Protein AF-A0A9X9A878-F1 (afdb_monomer_lite)

Foldseek 3Di:
DDDDPDDADVPRDDDDDDDDDDPDADPVQKDKDKDKDWDWDDPDPVDDIDIDMDMDPIDIDGHDDFDFPKDKDWPDDDDDPPDDIDIDIHTWGQDQAKDFFDKAADDDDPPDDDDAQPDDDVNHGDHPDDNNVIDGPGMDHHGRD

Sequence (145 aa):
IGISIGTIQPNQIVTITFQVTITNIPPNGVVTNVGSVNFTSQPNPNEPPITETEETPPVNTEIINSIINPAKTSDRNNVDIDDIITYTVTFQNLQTVQLTDIVFTDPIPTGTTFIPNSVTINGVPTSNLDPALGIPLGTLNPSQS

InterPro domains:
  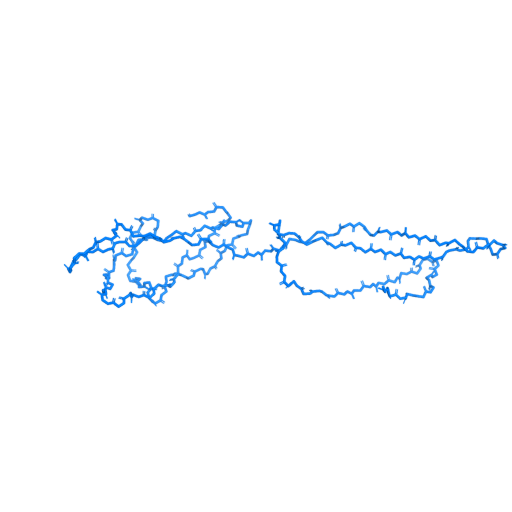IPR001434 Large cysteine-rich periplasmic protein OmcB-like, DUF11 domain [PF01345] (71-127)
  IPR008966 Adhesion domain superfamily [SSF49401] (81-127)
  IPR047589 DUF11 repeat [TIGR01451] (72-124)
  IPR051172 Chlamydia Large Cysteine-rich Periplasmic OmcB [PTHR34819] (61-144)

Secondary structure (DSSP, 8-state):
------PPPTT------------S--TTSEEEE--EEEEEE-SSTTSPPEEEEEEPPPEEEE--------EEEES-SS--TTPPP-EEEE----SSS-EEEEEE--PPPTT----TT--EETTEE--S--TTT-EEEEEE-TT--

pLDDT: mean 89.94, std 8.56, range [59.34, 97.5]

Radius of gyration: 29.02 Å; chains: 1; bounding box: 62×27×82 Å

Organism: Bacillus cereus (NCBI:txid1396)

Structure (mmCIF, N/CA/C/O backbone):
data_AF-A0A9X9A878-F1
#
_entry.id   AF-A0A9X9A878-F1
#
loop_
_atom_site.group_PDB
_atom_site.id
_atom_site.type_symbol
_atom_site.label_atom_id
_atom_site.label_alt_id
_atom_site.label_comp_id
_atom_site.label_asym_id
_atom_site.label_entity_id
_atom_site.label_seq_id
_atom_site.pdbx_PDB_ins_code
_atom_site.Cartn_x
_atom_site.Cartn_y
_atom_site.Cartn_z
_atom_site.occupancy
_atom_site.B_iso_or_equiv
_atom_site.auth_seq_id
_atom_site.auth_comp_id
_atom_site.auth_asym_id
_atom_site.auth_atom_id
_atom_site.pdbx_PDB_model_num
ATOM 1 N N . ILE A 1 1 ? 29.401 5.575 -16.494 1.00 59.34 1 ILE A N 1
ATOM 2 C CA . ILE A 1 1 ? 30.110 4.273 -16.591 1.00 59.34 1 ILE A CA 1
ATOM 3 C C . ILE A 1 1 ? 29.102 3.283 -17.156 1.00 59.34 1 ILE A C 1
ATOM 5 O O . ILE A 1 1 ? 28.002 3.237 -16.624 1.00 59.34 1 ILE A O 1
ATOM 9 N N . GLY A 1 2 ? 29.422 2.605 -18.259 1.00 77.12 2 GLY A N 1
ATOM 10 C CA . GLY A 1 2 ? 28.541 1.631 -18.919 1.00 77.12 2 GLY A CA 1
ATOM 11 C C . GLY A 1 2 ? 29.149 0.227 -18.924 1.00 77.12 2 GLY A C 1
ATOM 12 O O . GLY A 1 2 ? 30.271 0.039 -18.452 1.00 77.12 2 GLY A O 1
ATOM 13 N N . ILE A 1 3 ? 28.417 -0.747 -19.465 1.00 83.94 3 ILE A N 1
ATOM 14 C CA . ILE A 1 3 ? 28.897 -2.120 -19.675 1.00 83.94 3 ILE A CA 1
ATOM 15 C C . ILE A 1 3 ? 29.375 -2.232 -21.126 1.00 83.94 3 ILE A C 1
ATOM 17 O O . ILE A 1 3 ? 28.608 -1.951 -22.044 1.00 83.94 3 ILE A O 1
ATOM 21 N N . SER A 1 4 ? 30.632 -2.629 -21.344 1.00 87.69 4 SER A N 1
ATOM 22 C CA . SER A 1 4 ? 31.122 -2.925 -22.696 1.00 87.69 4 SER A CA 1
ATOM 23 C C . SER A 1 4 ? 30.637 -4.304 -23.129 1.00 87.69 4 SER A C 1
ATOM 25 O O . SER A 1 4 ? 30.873 -5.290 -22.433 1.00 87.69 4 SER A O 1
ATOM 27 N N . ILE A 1 5 ? 29.965 -4.362 -24.277 1.00 84.62 5 ILE A N 1
ATOM 28 C CA . ILE A 1 5 ? 29.363 -5.587 -24.829 1.00 84.62 5 ILE A CA 1
ATOM 29 C C . ILE A 1 5 ? 30.264 -6.198 -25.926 1.00 84.62 5 ILE A C 1
ATOM 31 O O . ILE A 1 5 ? 30.011 -7.289 -26.428 1.00 84.62 5 ILE A O 1
ATOM 35 N N . GLY A 1 6 ? 31.364 -5.521 -26.274 1.00 87.44 6 GLY A N 1
ATOM 36 C CA . GLY A 1 6 ? 32.241 -5.919 -27.374 1.00 87.44 6 GLY A CA 1
ATOM 37 C C . GLY A 1 6 ? 31.601 -5.709 -28.750 1.00 87.44 6 GLY A C 1
ATOM 38 O O . GLY A 1 6 ? 30.671 -4.921 -28.910 1.00 87.44 6 GLY A O 1
ATOM 39 N N . THR A 1 7 ? 32.136 -6.391 -29.763 1.00 90.81 7 THR A N 1
ATOM 40 C CA . THR A 1 7 ? 31.646 -6.301 -31.145 1.00 90.81 7 THR A CA 1
ATOM 41 C C . THR A 1 7 ? 30.449 -7.224 -31.347 1.00 90.81 7 THR A C 1
ATOM 43 O O . THR A 1 7 ? 30.531 -8.417 -31.061 1.00 90.81 7 THR A O 1
ATOM 46 N N . ILE A 1 8 ? 29.366 -6.682 -31.900 1.00 91.19 8 ILE A N 1
ATOM 47 C CA . ILE A 1 8 ? 28.172 -7.438 -32.287 1.00 91.19 8 ILE A CA 1
ATOM 48 C C . ILE A 1 8 ? 28.213 -7.625 -33.805 1.00 91.19 8 ILE A C 1
ATOM 50 O O . ILE A 1 8 ? 28.230 -6.650 -34.555 1.00 91.19 8 ILE A O 1
ATOM 54 N N . GLN A 1 9 ? 28.284 -8.874 -34.260 1.00 92.81 9 GLN A N 1
ATOM 55 C CA . GLN A 1 9 ? 28.279 -9.206 -35.687 1.00 92.81 9 GLN A CA 1
ATOM 56 C C . GLN A 1 9 ? 26.866 -9.090 -36.286 1.00 92.81 9 GLN A C 1
ATOM 58 O O . GLN A 1 9 ? 25.879 -9.158 -35.547 1.00 92.81 9 GLN A O 1
ATOM 63 N N . PRO A 1 10 ? 26.724 -8.968 -37.620 1.00 91.12 10 PRO A N 1
ATOM 64 C CA . PRO A 1 10 ? 25.412 -8.979 -38.262 1.00 91.12 10 PRO A CA 1
ATOM 65 C C . PRO A 1 10 ? 24.578 -10.199 -37.842 1.00 91.12 10 PRO A C 1
ATOM 67 O O . PRO A 1 10 ? 25.057 -11.331 -37.884 1.00 91.12 10 PRO A O 1
ATOM 70 N N . ASN A 1 11 ? 23.322 -9.959 -37.454 1.00 93.19 11 ASN A N 1
ATOM 71 C CA . ASN A 1 11 ? 22.369 -10.953 -36.933 1.00 93.19 11 ASN A CA 1
ATOM 72 C C . ASN A 1 11 ? 22.735 -11.596 -35.580 1.00 93.19 11 ASN A C 1
ATOM 74 O O . ASN A 1 11 ? 22.036 -12.508 -35.134 1.00 93.19 11 ASN A O 1
ATOM 78 N N . GLN A 1 12 ? 23.795 -11.143 -34.907 1.00 96.19 12 GLN A N 1
ATOM 79 C CA . GLN A 1 12 ? 24.105 -11.589 -33.553 1.00 96.19 12 GLN A CA 1
ATOM 80 C C . GLN A 1 12 ? 23.174 -10.907 -32.546 1.00 96.19 12 GLN A C 1
ATOM 82 O O . GLN A 1 12 ? 22.970 -9.696 -32.584 1.00 96.19 12 GLN A O 1
ATOM 87 N N . ILE A 1 13 ? 22.650 -11.692 -31.605 1.00 93.94 13 ILE A N 1
ATOM 88 C CA . ILE A 1 13 ? 21.834 -11.200 -30.495 1.00 93.94 13 ILE A CA 1
ATOM 89 C C . ILE A 1 13 ? 22.667 -11.276 -29.219 1.00 93.94 13 ILE A C 1
ATOM 91 O O . ILE A 1 13 ? 23.271 -12.309 -28.925 1.00 93.94 13 ILE A O 1
ATOM 95 N N . VAL A 1 14 ? 22.678 -10.188 -28.451 1.00 93.00 14 VAL A N 1
ATOM 96 C CA . VAL A 1 14 ? 23.225 -10.164 -27.093 1.00 93.00 14 VAL A CA 1
ATOM 97 C C . VAL A 1 14 ? 22.122 -9.746 -26.132 1.00 93.00 14 VAL A C 1
ATOM 99 O O . VAL A 1 14 ? 21.428 -8.760 -26.364 1.00 93.00 14 VAL A O 1
ATOM 102 N N . THR A 1 15 ? 21.952 -10.506 -25.053 1.00 93.56 15 THR A N 1
ATOM 103 C CA . THR A 1 15 ? 20.929 -10.256 -24.032 1.00 93.56 15 THR A CA 1
ATOM 104 C C . THR A 1 15 ? 21.590 -9.815 -22.734 1.00 93.56 15 THR A C 1
ATOM 106 O O . THR A 1 15 ? 22.534 -10.450 -22.269 1.00 93.56 15 THR A O 1
ATOM 109 N N . ILE A 1 16 ? 21.068 -8.744 -22.133 1.00 92.25 16 ILE A N 1
ATOM 110 C CA . ILE A 1 16 ? 21.485 -8.246 -20.819 1.00 92.25 16 ILE A CA 1
ATOM 111 C C . ILE A 1 16 ? 20.285 -8.317 -19.878 1.00 92.25 16 ILE A C 1
ATOM 113 O O . ILE A 1 16 ? 19.204 -7.831 -20.201 1.00 92.25 16 ILE A O 1
ATOM 117 N N . THR A 1 17 ? 20.493 -8.897 -18.699 1.00 94.50 17 THR A N 1
ATOM 118 C CA . THR A 1 17 ? 19.505 -8.958 -17.617 1.00 94.50 17 THR A CA 1
ATOM 119 C C . THR A 1 17 ? 20.116 -8.402 -16.346 1.00 94.50 17 THR A C 1
ATOM 121 O O . THR A 1 17 ? 21.257 -8.724 -16.015 1.00 94.50 17 THR A O 1
ATOM 124 N N . PHE A 1 18 ? 19.351 -7.611 -15.608 1.00 94.81 18 PHE A N 1
ATOM 125 C CA . PHE A 1 18 ? 19.757 -7.093 -14.310 1.00 94.81 18 PHE A CA 1
ATOM 126 C C . PHE A 1 18 ? 18.547 -7.019 -13.381 1.00 94.81 18 PHE A C 1
ATOM 128 O O . PHE A 1 18 ? 17.400 -7.079 -13.825 1.00 94.81 18 PHE A O 1
ATOM 135 N N . GLN A 1 19 ? 18.815 -6.919 -12.084 1.00 95.06 19 GLN A N 1
ATOM 136 C CA . GLN A 1 19 ? 17.799 -6.787 -11.049 1.00 95.06 19 GLN A CA 1
ATOM 137 C C . GLN A 1 19 ? 18.051 -5.508 -10.261 1.00 95.06 19 GLN A C 1
ATOM 139 O O . GLN A 1 19 ? 19.197 -5.102 -10.063 1.00 95.06 19 GLN A O 1
ATOM 144 N N . VAL A 1 20 ? 16.967 -4.884 -9.815 1.00 93.75 20 VAL A N 1
ATOM 145 C CA . VAL A 1 20 ? 16.986 -3.699 -8.959 1.00 93.75 20 VAL A CA 1
ATOM 146 C C . VAL A 1 20 ? 16.066 -3.933 -7.768 1.00 93.75 20 VAL A C 1
ATOM 148 O O . VAL A 1 20 ? 15.071 -4.649 -7.879 1.00 93.75 20 VAL A O 1
ATOM 151 N N . THR A 1 21 ? 16.387 -3.315 -6.637 1.00 92.56 21 THR A N 1
ATOM 152 C CA . THR A 1 21 ? 15.518 -3.299 -5.457 1.00 92.56 21 THR A CA 1
ATOM 153 C C . THR A 1 21 ? 14.834 -1.943 -5.371 1.00 92.56 21 THR A C 1
ATOM 155 O O . THR A 1 21 ? 15.487 -0.909 -5.512 1.00 92.56 21 THR A O 1
ATOM 158 N N . ILE A 1 22 ? 13.530 -1.936 -5.104 1.00 89.31 22 ILE A N 1
ATOM 159 C CA . ILE A 1 22 ? 12.787 -0.704 -4.835 1.00 89.31 22 ILE A CA 1
ATOM 160 C C . ILE A 1 22 ? 13.148 -0.208 -3.431 1.00 89.31 22 ILE A C 1
ATOM 162 O O . ILE A 1 22 ? 12.932 -0.915 -2.451 1.00 89.31 22 ILE A O 1
ATOM 166 N N . THR A 1 23 ? 13.708 0.998 -3.329 1.00 90.06 23 THR A N 1
ATOM 167 C CA . THR A 1 23 ? 14.129 1.602 -2.048 1.00 90.06 23 THR A CA 1
ATOM 168 C C . THR A 1 23 ? 13.202 2.714 -1.564 1.00 90.06 23 THR A C 1
ATOM 170 O O . THR A 1 23 ? 13.184 3.015 -0.375 1.00 90.06 23 THR A O 1
ATOM 173 N N . ASN A 1 24 ? 12.428 3.322 -2.463 1.00 82.94 24 ASN A N 1
ATOM 174 C CA . ASN A 1 24 ? 11.394 4.300 -2.145 1.00 82.94 24 ASN A CA 1
ATOM 175 C C . ASN A 1 24 ? 10.305 4.277 -3.225 1.00 82.94 24 ASN A C 1
ATOM 177 O O . ASN A 1 24 ? 10.587 3.960 -4.382 1.00 82.94 24 ASN A O 1
ATOM 181 N N . ILE A 1 25 ? 9.078 4.638 -2.855 1.00 82.25 25 ILE A N 1
ATOM 182 C CA . ILE A 1 25 ? 7.928 4.652 -3.763 1.00 82.25 25 ILE A CA 1
ATOM 183 C C . ILE A 1 25 ? 7.802 6.055 -4.377 1.00 82.25 25 ILE A C 1
ATOM 185 O O . ILE A 1 25 ? 7.669 7.028 -3.629 1.00 82.25 25 ILE A O 1
ATOM 189 N N . PRO A 1 26 ? 7.848 6.202 -5.716 1.00 83.62 26 PRO A N 1
ATOM 190 C CA . PRO A 1 26 ? 7.593 7.476 -6.379 1.00 83.62 26 PRO A CA 1
ATOM 191 C C . PRO A 1 26 ? 6.183 8.003 -6.063 1.00 83.62 26 PRO A C 1
ATOM 193 O O . PRO A 1 26 ? 5.264 7.200 -5.911 1.00 83.62 26 PRO A O 1
ATOM 196 N N . PRO A 1 27 ? 5.953 9.329 -6.030 1.00 75.69 27 PRO A N 1
ATOM 197 C CA . PRO A 1 27 ? 4.636 9.889 -5.704 1.00 75.69 27 PRO A CA 1
ATOM 198 C C . PRO A 1 27 ? 3.491 9.429 -6.618 1.00 75.69 27 PRO A C 1
ATOM 200 O O . PRO A 1 27 ? 2.343 9.394 -6.192 1.00 75.69 27 PRO A O 1
ATOM 203 N N . ASN A 1 28 ? 3.794 9.075 -7.870 1.00 78.31 28 ASN A N 1
ATOM 204 C CA . ASN A 1 28 ? 2.828 8.541 -8.833 1.00 78.31 28 ASN A CA 1
ATOM 205 C C . ASN A 1 28 ? 2.700 7.005 -8.787 1.00 78.31 28 ASN A C 1
ATOM 207 O O . ASN A 1 28 ? 1.947 6.451 -9.580 1.00 78.31 28 ASN A O 1
ATOM 211 N N . GLY A 1 29 ? 3.450 6.317 -7.920 1.00 80.50 29 GLY A N 1
ATOM 212 C CA . GLY A 1 29 ? 3.440 4.858 -7.800 1.00 80.50 29 GLY A CA 1
ATOM 213 C C . GLY A 1 29 ? 4.037 4.103 -8.993 1.00 80.50 29 GLY A C 1
ATOM 214 O O . GLY A 1 29 ? 3.880 2.889 -9.065 1.00 80.50 29 GLY A O 1
ATOM 215 N N . VAL A 1 30 ? 4.722 4.775 -9.926 1.00 87.88 30 VAL A N 1
ATOM 216 C CA . VAL A 1 30 ? 5.259 4.155 -11.150 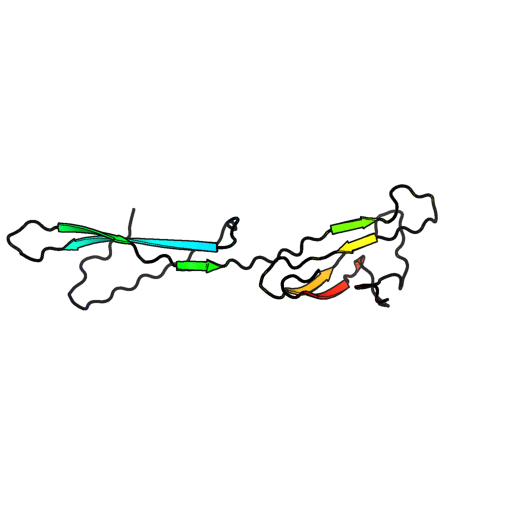1.00 87.88 30 VAL A CA 1
ATOM 217 C C . VAL A 1 30 ? 6.773 4.305 -11.210 1.00 87.88 30 VAL A C 1
ATOM 219 O O . VAL A 1 30 ? 7.308 5.404 -11.067 1.00 87.88 30 VAL A O 1
ATOM 222 N N . VAL A 1 31 ? 7.470 3.202 -11.479 1.00 93.62 31 VAL A N 1
ATOM 223 C CA . VAL A 1 31 ? 8.900 3.191 -11.803 1.00 93.62 31 VAL A CA 1
ATOM 224 C C . VAL A 1 31 ? 9.061 3.126 -13.314 1.00 93.62 31 VAL A C 1
ATOM 226 O O . VAL A 1 31 ? 8.582 2.189 -13.950 1.00 93.62 31 VAL A O 1
ATOM 229 N N . THR A 1 32 ? 9.769 4.098 -13.882 1.00 94.94 32 THR A N 1
ATOM 230 C CA . THR A 1 32 ? 10.138 4.120 -15.300 1.00 94.94 32 THR A CA 1
ATOM 231 C C . THR A 1 32 ? 11.617 3.779 -15.443 1.00 94.94 32 THR A C 1
ATOM 233 O O . THR A 1 32 ? 12.462 4.436 -14.835 1.00 94.94 32 THR A O 1
ATOM 236 N N . ASN A 1 33 ? 11.937 2.772 -16.258 1.00 96.50 33 ASN A N 1
ATOM 237 C CA . ASN A 1 33 ? 13.309 2.416 -16.616 1.00 96.50 33 ASN A CA 1
ATOM 238 C C . ASN A 1 33 ? 13.573 2.709 -18.100 1.00 96.50 33 ASN A C 1
ATOM 240 O O . ASN A 1 33 ? 12.801 2.287 -18.963 1.00 96.50 33 ASN A O 1
ATOM 244 N N . VAL A 1 34 ? 14.685 3.392 -18.378 1.00 96.75 34 VAL A N 1
ATOM 245 C CA . VAL A 1 34 ? 15.178 3.724 -19.723 1.00 96.75 34 VAL A CA 1
ATOM 246 C C . VAL A 1 34 ? 16.664 3.384 -19.776 1.00 96.75 34 VAL A C 1
ATOM 248 O O . VAL A 1 34 ? 17.411 3.723 -18.857 1.00 96.75 34 VAL A O 1
ATOM 251 N N . GLY A 1 35 ? 17.092 2.696 -20.831 1.00 95.25 35 GLY A N 1
ATOM 252 C CA . GLY A 1 35 ? 18.495 2.426 -21.122 1.00 95.25 35 GLY A CA 1
ATOM 253 C C . GLY A 1 35 ? 19.003 3.279 -22.281 1.00 95.25 35 GLY A C 1
ATOM 254 O O . GLY A 1 35 ? 18.232 3.712 -23.130 1.00 95.25 35 GLY A O 1
ATOM 255 N N . SER A 1 36 ? 20.317 3.474 -22.340 1.00 95.19 36 SER A N 1
ATOM 256 C CA . SER A 1 36 ? 20.999 4.099 -23.474 1.00 95.19 36 SER A CA 1
ATOM 257 C C . SER A 1 36 ? 22.155 3.213 -23.922 1.00 95.19 36 SER A C 1
ATOM 259 O O . SER A 1 36 ? 22.888 2.662 -23.092 1.00 95.19 36 SER A O 1
ATOM 261 N N . VAL A 1 37 ? 22.314 3.073 -25.233 1.00 94.56 37 VAL A N 1
ATOM 262 C CA . VAL A 1 37 ? 23.388 2.322 -25.875 1.00 94.56 37 VAL A CA 1
ATOM 263 C C . VAL A 1 37 ? 24.224 3.298 -26.685 1.00 94.56 37 VAL A C 1
ATOM 265 O O . VAL A 1 37 ? 23.702 4.062 -27.486 1.00 94.56 37 VAL A O 1
ATOM 268 N N . ASN A 1 38 ? 25.535 3.256 -26.476 1.00 94.69 38 ASN A N 1
ATOM 269 C CA . ASN A 1 38 ? 26.502 3.970 -27.299 1.00 94.69 38 ASN A CA 1
ATOM 270 C C . ASN A 1 38 ? 27.256 2.936 -28.126 1.00 94.69 38 ASN A C 1
ATOM 272 O O . ASN A 1 38 ? 27.771 1.968 -27.557 1.00 94.69 38 ASN A O 1
ATOM 276 N N . PHE A 1 39 ? 27.330 3.127 -29.437 1.00 93.31 39 PHE A N 1
ATOM 277 C CA . PHE A 1 39 ? 28.000 2.188 -30.329 1.00 93.31 39 PHE A CA 1
ATOM 278 C C . PHE A 1 39 ? 28.742 2.912 -31.446 1.00 93.31 39 PHE A C 1
ATOM 280 O O . PHE A 1 39 ? 28.457 4.063 -31.774 1.00 93.31 39 PHE A O 1
ATOM 287 N N . THR A 1 40 ? 29.724 2.220 -32.016 1.00 94.38 40 THR A N 1
ATOM 288 C CA . THR A 1 40 ? 30.453 2.678 -33.192 1.00 94.38 40 THR A CA 1
ATOM 289 C C . THR A 1 40 ? 30.198 1.739 -34.356 1.00 94.38 40 THR A C 1
ATOM 291 O O . THR A 1 40 ? 30.216 0.517 -34.199 1.00 94.38 40 THR A O 1
ATOM 294 N N . SER A 1 41 ? 29.966 2.306 -35.534 1.00 92.94 41 SER A N 1
ATOM 295 C CA . SER A 1 41 ? 29.823 1.552 -36.776 1.00 92.94 41 SER A CA 1
ATOM 296 C C . SER A 1 41 ? 30.755 2.117 -37.846 1.00 92.94 41 SER A C 1
ATOM 298 O O . SER A 1 41 ? 31.108 3.295 -37.837 1.00 92.94 41 SER A O 1
ATOM 300 N N . GLN A 1 42 ? 31.203 1.261 -38.763 1.00 92.94 42 GLN A N 1
ATOM 301 C CA . GLN A 1 42 ? 32.041 1.666 -39.889 1.00 92.94 42 GLN A CA 1
ATOM 302 C C . GLN A 1 42 ? 31.552 0.956 -41.158 1.00 92.94 42 GLN A C 1
ATOM 304 O O . GLN A 1 42 ? 32.061 -0.110 -41.505 1.00 92.94 42 GLN A O 1
ATOM 309 N N . PRO A 1 43 ? 30.537 1.510 -41.844 1.00 90.38 43 PRO A N 1
ATOM 310 C CA . PRO A 1 43 ? 29.998 0.904 -43.061 1.00 90.38 43 PRO A CA 1
ATOM 311 C C . PRO A 1 43 ? 31.018 0.862 -44.210 1.00 90.38 43 PRO A C 1
ATOM 313 O O . PRO A 1 43 ? 31.031 -0.091 -44.988 1.00 90.38 43 PRO A O 1
ATOM 316 N N . ASN A 1 44 ? 31.888 1.877 -44.304 1.00 92.56 44 ASN A N 1
ATOM 317 C CA . ASN A 1 44 ? 32.983 1.957 -45.270 1.00 92.56 44 ASN A CA 1
ATOM 318 C C . ASN A 1 44 ? 34.342 1.870 -44.545 1.00 92.56 44 ASN A C 1
ATOM 320 O O . ASN A 1 44 ? 34.696 2.804 -43.826 1.00 92.56 44 ASN A O 1
ATOM 324 N N . PRO A 1 45 ? 35.146 0.811 -44.758 1.00 91.19 45 PRO A N 1
ATOM 325 C CA . PRO A 1 45 ? 36.455 0.653 -44.113 1.00 91.19 45 PRO A CA 1
ATOM 326 C C . PRO A 1 45 ? 37.469 1.772 -44.402 1.00 91.19 45 PRO A C 1
ATOM 328 O O . PRO A 1 45 ? 38.443 1.916 -43.665 1.00 91.19 45 PRO A O 1
ATOM 331 N N . ASN A 1 46 ? 37.268 2.549 -45.473 1.00 95.56 46 ASN A N 1
ATOM 332 C CA . ASN A 1 46 ? 38.154 3.652 -45.855 1.00 95.56 46 ASN A CA 1
ATOM 333 C C . ASN A 1 46 ? 37.776 4.994 -45.204 1.00 95.56 46 ASN A C 1
ATOM 335 O O . ASN A 1 46 ? 38.516 5.967 -45.341 1.00 95.56 46 ASN A O 1
ATOM 339 N N . GLU A 1 47 ? 36.633 5.066 -44.521 1.00 94.75 47 GLU A N 1
ATOM 340 C CA . GLU A 1 47 ? 36.172 6.255 -43.801 1.00 94.75 47 GLU A CA 1
ATOM 341 C C . GLU A 1 47 ? 36.313 6.049 -42.288 1.00 94.75 47 GLU A C 1
ATOM 343 O O . GLU A 1 47 ? 36.254 4.911 -41.825 1.00 94.75 47 GLU A O 1
ATOM 348 N N . PRO A 1 48 ? 36.498 7.110 -41.485 1.00 94.56 48 PRO A N 1
ATOM 349 C CA . PRO A 1 48 ? 36.499 6.981 -40.032 1.00 94.56 48 PRO A CA 1
ATOM 350 C C . PRO A 1 48 ? 35.190 6.358 -39.504 1.00 94.56 48 PRO A C 1
ATOM 352 O O . PRO A 1 48 ? 34.124 6.635 -40.056 1.00 94.56 48 PRO A O 1
ATOM 355 N N . PRO A 1 49 ? 35.231 5.564 -38.418 1.00 94.62 49 PRO A N 1
ATOM 356 C CA . PRO A 1 49 ? 34.023 5.083 -37.752 1.00 94.62 49 PRO A CA 1
ATOM 357 C C . PRO A 1 49 ? 33.134 6.226 -37.246 1.00 94.62 49 PRO A C 1
ATOM 359 O O . PRO A 1 49 ? 33.628 7.276 -36.827 1.00 94.62 49 PRO A O 1
ATOM 362 N N . ILE A 1 50 ? 31.826 5.983 -37.220 1.00 95.88 50 ILE A N 1
ATOM 363 C CA . ILE A 1 50 ? 30.809 6.902 -36.705 1.00 95.88 50 ILE A CA 1
ATOM 364 C C . ILE A 1 50 ? 30.359 6.396 -35.335 1.00 95.88 50 ILE A C 1
ATOM 366 O O . ILE A 1 50 ? 30.143 5.195 -35.163 1.00 95.88 50 ILE A O 1
ATOM 370 N N . THR A 1 51 ? 30.223 7.304 -34.369 1.00 95.44 51 THR A N 1
ATOM 371 C CA . THR A 1 51 ? 29.701 7.006 -33.029 1.00 95.44 51 THR A CA 1
ATOM 372 C C . THR A 1 51 ? 28.289 7.543 -32.898 1.00 95.44 51 THR A C 1
ATOM 374 O O . THR A 1 51 ? 28.056 8.724 -33.156 1.00 95.44 51 THR A O 1
ATOM 377 N N . GLU A 1 52 ? 27.379 6.6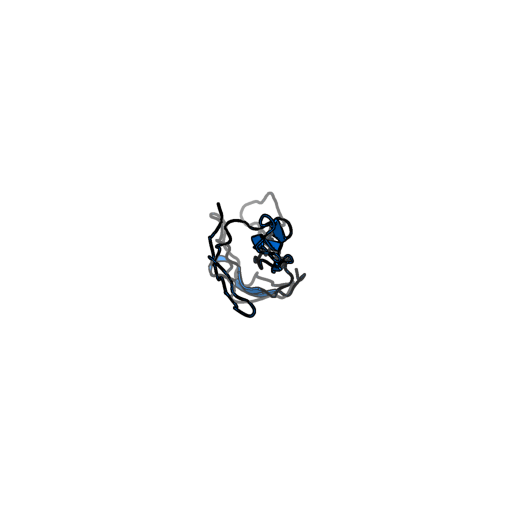96 -32.437 1.00 95.38 52 GLU A N 1
ATOM 378 C CA . GLU A 1 52 ? 25.974 7.031 -32.240 1.00 95.38 52 GLU A CA 1
ATOM 379 C C . GLU A 1 52 ? 25.502 6.597 -30.850 1.00 95.38 52 GLU A C 1
ATOM 381 O O . GLU A 1 52 ? 26.098 5.734 -30.192 1.00 95.38 52 GLU A O 1
ATOM 386 N N . THR A 1 53 ? 24.414 7.223 -30.412 1.00 95.56 53 THR A N 1
ATOM 387 C CA . THR A 1 53 ? 23.728 6.908 -29.165 1.00 95.56 53 THR A CA 1
ATOM 388 C C . THR A 1 53 ? 22.259 6.675 -29.468 1.00 95.56 53 THR A C 1
ATOM 390 O O . THR A 1 53 ? 21.626 7.501 -30.124 1.00 95.56 53 THR A O 1
ATOM 393 N N . GLU A 1 54 ? 21.708 5.588 -28.945 1.00 95.88 54 GLU A N 1
ATOM 394 C CA . GLU A 1 54 ? 20.287 5.265 -29.043 1.00 95.88 54 GLU A CA 1
ATOM 395 C C . GLU A 1 54 ? 19.725 4.966 -27.649 1.00 95.88 54 GLU A C 1
ATOM 397 O O . GLU A 1 54 ? 20.416 4.407 -26.793 1.00 95.88 54 GLU A O 1
ATOM 402 N N . GLU A 1 55 ? 18.476 5.355 -27.398 1.00 96.56 55 GLU A N 1
ATOM 403 C CA . GLU A 1 55 ? 17.766 5.042 -26.158 1.00 96.56 55 GLU A CA 1
ATOM 404 C C . GLU A 1 55 ? 16.749 3.926 -26.380 1.00 96.56 55 GLU A C 1
ATOM 406 O O . GLU A 1 55 ? 16.092 3.844 -27.417 1.00 96.56 55 GLU A O 1
ATOM 411 N N . THR A 1 56 ? 16.578 3.070 -25.376 1.00 96.44 56 THR A N 1
ATOM 412 C CA . THR A 1 56 ? 15.486 2.098 -25.383 1.00 96.44 56 THR A CA 1
ATOM 413 C C . THR A 1 56 ? 14.152 2.814 -25.157 1.00 96.44 56 THR A C 1
ATOM 415 O O . THR A 1 56 ? 14.109 3.768 -24.378 1.00 96.44 56 THR A O 1
ATOM 418 N N . PRO A 1 57 ? 13.027 2.302 -25.680 1.00 97.06 57 PRO A N 1
ATOM 419 C CA . PRO A 1 57 ? 11.711 2.745 -25.233 1.00 97.06 57 PRO A CA 1
ATOM 420 C C . PRO A 1 57 ? 11.562 2.620 -23.702 1.00 97.06 57 PRO A C 1
ATOM 422 O O . PRO A 1 57 ? 12.088 1.664 -23.120 1.00 97.06 57 PRO A O 1
ATOM 425 N N . PRO A 1 58 ? 10.855 3.550 -23.034 1.00 96.94 58 PRO A N 1
ATOM 426 C CA . PRO A 1 58 ? 10.638 3.471 -21.596 1.00 96.94 58 PRO A CA 1
ATOM 427 C C . PRO A 1 58 ? 9.771 2.265 -21.240 1.00 96.94 58 PRO A C 1
ATOM 429 O O . PRO A 1 58 ? 8.745 2.007 -21.872 1.00 96.94 58 PRO A O 1
ATOM 432 N N . VAL A 1 59 ? 10.157 1.564 -20.177 1.00 97.50 59 VAL A N 1
ATOM 433 C CA . VAL A 1 59 ? 9.342 0.509 -19.567 1.00 97.50 59 VAL A CA 1
ATOM 434 C C . VAL A 1 59 ? 8.849 1.001 -18.213 1.00 97.50 59 VAL A C 1
ATOM 436 O O . VAL A 1 59 ? 9.649 1.366 -17.351 1.00 97.50 59 VAL A O 1
ATOM 439 N N . ASN A 1 60 ? 7.530 0.997 -18.030 1.00 94.19 60 ASN A N 1
ATOM 440 C CA . ASN A 1 60 ? 6.875 1.405 -16.791 1.00 94.19 60 ASN A CA 1
ATOM 441 C C . ASN A 1 60 ? 6.453 0.175 -15.987 1.00 94.19 60 ASN A C 1
ATOM 443 O O . ASN A 1 60 ? 5.885 -0.766 -16.538 1.00 94.19 60 ASN A O 1
ATOM 447 N N . THR A 1 61 ? 6.716 0.195 -14.684 1.00 91.00 61 THR A N 1
ATOM 448 C CA . THR A 1 61 ? 6.279 -0.826 -13.727 1.00 91.00 61 THR A CA 1
ATOM 449 C C . THR A 1 61 ? 5.530 -0.147 -12.587 1.00 91.00 61 THR A C 1
ATOM 451 O O . THR A 1 61 ? 6.064 0.760 -11.948 1.00 91.00 61 THR A O 1
ATOM 454 N N . GLU A 1 62 ? 4.294 -0.569 -12.334 1.00 87.50 62 GLU A N 1
ATOM 455 C CA . GLU A 1 62 ? 3.495 -0.077 -11.209 1.00 87.50 62 GLU A CA 1
ATOM 456 C C . GLU A 1 62 ? 3.965 -0.720 -9.899 1.00 87.50 62 GLU A C 1
ATOM 458 O O . GLU A 1 62 ? 4.128 -1.939 -9.810 1.00 87.50 62 GLU A O 1
ATOM 463 N N . ILE A 1 63 ? 4.178 0.099 -8.869 1.00 81.12 63 ILE A N 1
ATOM 464 C CA . ILE A 1 63 ? 4.403 -0.375 -7.505 1.00 81.12 63 ILE A CA 1
ATOM 465 C C . ILE A 1 63 ? 3.045 -0.476 -6.818 1.00 81.12 63 ILE A C 1
ATOM 467 O O . ILE A 1 63 ? 2.392 0.530 -6.543 1.00 81.12 63 ILE A O 1
ATOM 471 N N . ILE A 1 64 ? 2.653 -1.699 -6.474 1.00 68.50 64 ILE A N 1
ATOM 472 C CA . ILE A 1 64 ? 1.489 -1.948 -5.626 1.00 68.50 64 ILE A CA 1
ATOM 473 C C . ILE A 1 64 ? 1.948 -1.805 -4.175 1.00 68.50 64 ILE A C 1
ATOM 475 O O . ILE A 1 64 ? 2.696 -2.642 -3.673 1.00 68.50 64 ILE A O 1
ATOM 479 N N . ASN A 1 65 ? 1.516 -0.740 -3.503 1.00 66.56 65 ASN A N 1
ATOM 480 C CA . ASN A 1 65 ? 1.750 -0.552 -2.076 1.00 66.56 65 ASN A CA 1
ATOM 481 C C . ASN A 1 65 ? 0.415 -0.444 -1.344 1.00 66.56 65 ASN A C 1
ATOM 483 O O . ASN A 1 65 ? -0.393 0.427 -1.663 1.00 66.56 65 ASN A O 1
ATOM 487 N N . SER A 1 66 ? 0.188 -1.323 -0.373 1.00 62.03 66 SER A N 1
ATOM 488 C CA . SER A 1 66 ? -1.057 -1.371 0.394 1.00 62.03 66 SER A CA 1
ATOM 489 C C . SER A 1 66 ? -1.113 -0.203 1.383 1.00 62.03 66 SER A C 1
ATOM 491 O O . SER A 1 66 ? -0.390 -0.182 2.377 1.00 62.03 66 SER A O 1
ATOM 493 N N . ILE A 1 67 ? -1.970 0.780 1.120 1.00 65.12 67 ILE A N 1
ATOM 494 C CA . ILE A 1 67 ? -2.251 1.925 1.991 1.00 65.12 67 ILE A CA 1
ATOM 495 C C . ILE A 1 67 ? -3.744 1.896 2.334 1.00 65.12 67 ILE A C 1
ATOM 497 O O . ILE A 1 67 ? -4.587 2.233 1.506 1.00 65.12 67 ILE A O 1
ATOM 501 N N . ILE A 1 68 ? -4.044 1.527 3.581 1.00 72.56 68 ILE A N 1
ATOM 502 C CA . ILE A 1 68 ? -5.404 1.389 4.132 1.00 72.56 68 ILE A CA 1
ATOM 503 C C . ILE A 1 68 ? -5.937 2.700 4.767 1.00 72.56 68 ILE A C 1
ATOM 505 O O . ILE A 1 68 ? -7.097 2.772 5.152 1.00 72.56 68 ILE A O 1
ATOM 509 N N . ASN A 1 69 ? -5.108 3.748 4.883 1.00 81.50 69 ASN A N 1
ATOM 510 C CA . ASN A 1 69 ? -5.451 5.070 5.447 1.00 81.50 69 ASN A CA 1
ATOM 511 C C . ASN A 1 69 ? -6.400 5.030 6.675 1.00 81.50 69 ASN A C 1
ATOM 513 O O . ASN A 1 69 ? -7.520 5.542 6.603 1.00 81.50 69 ASN A O 1
ATOM 517 N N . PRO A 1 70 ? -5.994 4.395 7.790 1.00 89.12 70 PRO A N 1
ATOM 518 C CA . PRO A 1 70 ? -6.859 4.259 8.952 1.00 89.12 70 PRO A CA 1
ATOM 519 C C . PRO A 1 70 ? -7.108 5.614 9.625 1.00 89.12 70 PRO A C 1
ATOM 521 O O . PRO A 1 70 ? -6.164 6.358 9.897 1.00 89.12 70 PRO A O 1
ATOM 524 N N . ALA A 1 71 ? -8.362 5.908 9.965 1.00 92.62 71 ALA A N 1
ATOM 525 C CA . ALA A 1 71 ? -8.724 7.075 10.767 1.00 92.62 71 ALA A CA 1
ATOM 526 C C . ALA A 1 71 ? -9.547 6.645 11.980 1.00 92.62 71 ALA A C 1
ATOM 528 O O . ALA A 1 71 ? -10.455 5.828 11.856 1.00 92.62 71 ALA A O 1
ATOM 529 N N . LYS A 1 72 ? -9.231 7.194 13.157 1.00 95.00 72 LYS A N 1
ATOM 530 C CA . LYS A 1 72 ? -9.935 6.903 14.410 1.00 95.00 72 LYS A CA 1
ATOM 531 C C . LYS A 1 72 ? -10.535 8.174 14.994 1.00 95.00 72 LYS A C 1
ATOM 533 O O . LYS A 1 72 ? -9.864 9.202 15.068 1.00 95.00 72 LYS A O 1
ATOM 538 N N . THR A 1 73 ? -11.767 8.070 15.466 1.00 96.94 73 THR A N 1
ATOM 539 C CA . THR A 1 73 ? -12.456 9.115 16.223 1.00 96.94 73 THR A CA 1
ATOM 540 C C . THR A 1 73 ? -13.078 8.532 17.484 1.00 96.94 73 THR A C 1
ATOM 542 O O . THR A 1 73 ? -13.327 7.329 17.576 1.00 96.94 73 THR A O 1
ATOM 545 N N . SER A 1 74 ? -13.321 9.394 18.464 1.00 96.69 74 SER A N 1
ATOM 546 C CA . SER A 1 74 ? -14.218 9.127 19.583 1.00 96.69 74 SER A CA 1
ATOM 547 C C . SER A 1 74 ? -15.465 9.989 19.441 1.00 96.69 74 SER A C 1
ATOM 549 O O . SER A 1 74 ? -15.439 11.068 18.844 1.00 96.69 74 SER A O 1
ATOM 551 N N . ASP A 1 75 ? -16.567 9.522 20.007 1.00 97.50 75 ASP A N 1
ATOM 552 C CA . ASP A 1 75 ? -17.805 10.291 20.126 1.00 97.50 75 ASP A CA 1
ATOM 553 C C . ASP A 1 75 ? -17.728 11.398 21.196 1.00 97.50 75 ASP A C 1
ATOM 555 O O . ASP A 1 75 ? -18.537 12.329 21.193 1.00 97.50 75 ASP A O 1
ATOM 559 N N . ARG A 1 76 ? -16.751 11.319 22.107 1.00 94.25 76 ARG A N 1
ATOM 560 C CA . ARG A 1 76 ? -16.557 12.246 23.231 1.00 94.25 76 ARG A CA 1
ATOM 561 C C . ARG A 1 76 ? -15.082 12.616 23.400 1.00 94.25 76 ARG A C 1
ATOM 563 O O . ARG A 1 76 ? -14.197 11.807 23.134 1.00 94.25 76 ARG A O 1
ATOM 570 N N . ASN A 1 77 ? -14.834 13.832 23.893 1.00 93.25 77 ASN A N 1
ATOM 571 C CA . ASN A 1 77 ? -13.488 14.338 24.214 1.00 93.25 77 ASN A CA 1
ATOM 572 C C . ASN A 1 77 ? -13.247 14.515 25.722 1.00 93.25 77 ASN A C 1
ATOM 574 O O . ASN A 1 77 ? -12.102 14.582 26.150 1.00 93.25 77 ASN A O 1
ATOM 578 N N . ASN A 1 78 ? -14.315 14.613 26.516 1.00 94.81 78 ASN A N 1
ATOM 579 C CA . ASN A 1 78 ? -14.273 14.690 27.974 1.00 94.81 78 ASN A CA 1
ATOM 580 C C . ASN A 1 78 ? -15.326 13.723 28.516 1.00 94.81 78 ASN A C 1
ATOM 582 O O . ASN A 1 78 ? -16.436 13.676 27.976 1.00 94.81 78 ASN A O 1
ATOM 586 N N . VAL A 1 79 ? -14.963 12.966 29.544 1.00 95.50 79 VAL A N 1
ATOM 587 C CA . VAL A 1 79 ? -15.801 11.933 30.155 1.00 95.50 79 VAL A CA 1
ATOM 588 C C . VAL A 1 79 ? -15.572 11.889 31.660 1.00 95.50 79 VAL A C 1
ATOM 590 O O . VAL A 1 79 ? -14.484 12.243 32.122 1.00 95.50 79 VAL A O 1
ATOM 593 N N . ASP A 1 80 ? -16.579 11.430 32.392 1.00 96.75 80 ASP A N 1
ATOM 594 C CA . ASP A 1 80 ? -16.478 11.111 33.816 1.00 96.75 80 ASP A CA 1
ATOM 595 C C . ASP A 1 80 ? -16.305 9.593 34.031 1.00 96.75 80 ASP A C 1
ATOM 597 O O . ASP A 1 80 ? -16.329 8.797 33.090 1.00 96.75 80 ASP A O 1
ATOM 601 N N . ILE A 1 81 ? -16.093 9.175 35.283 1.00 95.75 81 ILE A N 1
ATOM 602 C CA . ILE A 1 81 ? -16.091 7.748 35.644 1.00 95.75 81 ILE A CA 1
ATOM 603 C C . ILE A 1 81 ? -17.450 7.137 35.260 1.00 95.75 81 ILE A C 1
ATOM 605 O O . ILE A 1 81 ? -18.486 7.761 35.466 1.00 95.75 81 ILE A O 1
ATOM 609 N N . ASP A 1 82 ? -17.415 5.916 34.721 1.00 95.31 82 ASP A N 1
ATOM 610 C CA . ASP A 1 82 ? -18.559 5.125 34.234 1.00 95.31 82 ASP A CA 1
ATOM 611 C C . ASP A 1 82 ? -19.201 5.586 32.909 1.00 95.31 82 ASP A C 1
ATOM 613 O O . ASP A 1 82 ? -20.116 4.921 32.412 1.00 95.31 82 ASP A O 1
ATOM 617 N N . ASP A 1 83 ? -18.696 6.647 32.273 1.00 97.12 83 ASP A N 1
ATOM 618 C CA . ASP A 1 83 ? -19.081 6.983 30.899 1.00 97.12 83 ASP A CA 1
ATOM 619 C C . ASP A 1 83 ? -18.618 5.907 29.901 1.00 97.12 83 ASP A C 1
ATOM 621 O O . ASP A 1 83 ? -17.538 5.319 30.009 1.00 97.12 83 ASP A O 1
ATOM 625 N N . ILE A 1 84 ? -19.421 5.703 28.855 1.00 96.44 84 ILE A N 1
ATOM 626 C CA . ILE A 1 84 ? -19.071 4.849 27.716 1.00 96.44 84 ILE A CA 1
ATOM 627 C C . ILE A 1 84 ? -18.532 5.732 26.591 1.00 96.44 84 ILE A C 1
ATOM 629 O O . ILE A 1 84 ? -19.199 6.671 26.158 1.00 96.44 84 ILE A O 1
ATOM 633 N N . ILE A 1 85 ? -17.336 5.402 26.100 1.00 97.06 85 ILE A N 1
ATOM 634 C CA . ILE A 1 85 ? -16.741 6.016 24.909 1.00 97.06 85 ILE A CA 1
ATOM 635 C C . ILE A 1 85 ? -16.911 5.060 23.738 1.00 97.06 85 ILE A C 1
ATOM 637 O O . ILE A 1 85 ? -16.501 3.898 23.811 1.00 97.06 85 ILE A O 1
ATOM 641 N N . THR A 1 86 ? -17.453 5.565 22.637 1.00 97.19 86 THR A N 1
ATOM 642 C CA . THR A 1 86 ? -17.531 4.820 21.382 1.00 97.19 86 THR A CA 1
ATOM 643 C C . THR A 1 86 ? -16.405 5.269 20.463 1.00 97.19 86 THR A C 1
ATOM 645 O O . THR A 1 86 ? -16.378 6.413 20.006 1.00 97.19 86 THR A O 1
ATOM 648 N N . TYR A 1 87 ? -15.483 4.358 20.153 1.00 96.81 87 TYR A N 1
ATOM 649 C CA . TYR A 1 87 ? -14.464 4.586 19.132 1.00 96.81 87 TYR A CA 1
ATOM 650 C C . TYR A 1 87 ? -14.957 4.107 17.769 1.00 96.81 87 TYR A C 1
ATOM 652 O O . TYR A 1 87 ? -15.454 2.991 17.636 1.00 96.81 87 TYR A O 1
ATOM 660 N N . THR A 1 88 ? -14.779 4.941 16.748 1.00 96.44 88 THR A N 1
ATOM 661 C CA . THR A 1 88 ? -15.023 4.577 15.347 1.00 96.44 88 THR A CA 1
ATOM 662 C C . THR A 1 88 ? -13.694 4.550 14.613 1.00 96.44 88 THR A C 1
ATOM 664 O O . THR A 1 88 ? -12.919 5.500 14.716 1.00 96.44 88 THR A O 1
ATOM 667 N N . VAL A 1 89 ? -13.431 3.473 13.871 1.00 95.69 89 VAL A N 1
ATOM 668 C CA . VAL A 1 89 ? -12.250 3.353 13.009 1.00 95.69 89 VAL A CA 1
ATOM 669 C C . VAL A 1 89 ? -12.700 3.085 11.584 1.00 95.69 89 VAL A C 1
ATOM 671 O O . VAL A 1 89 ? -13.483 2.167 11.348 1.00 95.69 89 VAL A O 1
ATOM 674 N N . THR A 1 90 ? -12.222 3.895 10.646 1.00 92.88 90 THR A N 1
ATOM 675 C CA . THR A 1 90 ? -12.475 3.728 9.213 1.00 92.88 90 THR A CA 1
ATOM 676 C C . THR A 1 90 ? -11.206 3.295 8.496 1.00 92.88 90 THR A C 1
ATOM 678 O O . THR A 1 90 ? -10.097 3.641 8.907 1.00 92.88 90 THR A O 1
ATOM 681 N N . PHE A 1 91 ? -11.381 2.527 7.423 1.00 89.31 91 PHE A N 1
ATOM 682 C CA . PHE A 1 91 ? -10.312 1.955 6.612 1.00 89.31 91 PHE A CA 1
ATOM 683 C C . PHE A 1 91 ? -10.657 2.194 5.148 1.00 89.31 91 PHE A C 1
ATOM 685 O O . PHE A 1 91 ? -11.742 1.829 4.720 1.00 89.31 91 PHE A O 1
ATOM 692 N N . GLN A 1 92 ? -9.753 2.775 4.371 1.00 84.50 92 GLN A N 1
ATOM 693 C CA . GLN A 1 92 ? -9.974 3.053 2.958 1.00 84.50 92 GLN A CA 1
ATOM 694 C C . GLN A 1 92 ? -8.894 2.399 2.101 1.00 84.50 92 GLN A C 1
ATOM 696 O O . GLN A 1 92 ? -7.711 2.726 2.218 1.00 84.50 92 GLN A O 1
ATOM 701 N N . ASN A 1 93 ? -9.301 1.522 1.182 1.00 83.06 93 ASN A N 1
ATOM 702 C CA . ASN A 1 93 ?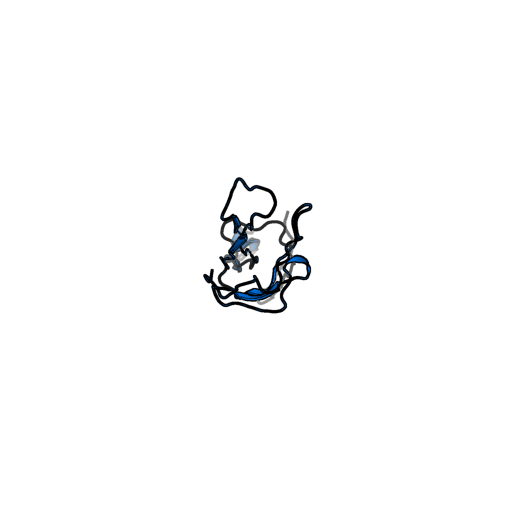 -8.395 0.998 0.167 1.00 83.06 93 ASN A CA 1
ATOM 703 C C . ASN A 1 93 ? -8.236 2.026 -0.965 1.00 83.06 93 ASN A C 1
ATOM 705 O O . ASN A 1 93 ? -9.057 2.111 -1.882 1.00 83.06 93 ASN A O 1
ATOM 709 N N . LEU A 1 94 ? -7.155 2.804 -0.899 1.00 75.81 94 LEU A N 1
ATOM 710 C CA . LEU A 1 94 ? -6.810 3.819 -1.902 1.00 75.81 94 LEU A CA 1
ATOM 711 C C . LEU A 1 94 ? -6.128 3.240 -3.159 1.00 75.81 94 LEU A C 1
ATOM 713 O O . LEU A 1 94 ? -5.636 4.003 -3.989 1.00 75.81 94 LEU A O 1
ATOM 717 N N . GLN A 1 95 ? -6.029 1.915 -3.291 1.00 73.62 95 GLN A N 1
ATOM 718 C CA . GLN A 1 95 ? -5.306 1.258 -4.379 1.00 73.62 95 GLN A CA 1
ATOM 719 C C . GLN A 1 95 ? -6.256 0.731 -5.455 1.00 73.62 95 GLN A C 1
ATOM 721 O O . GLN A 1 95 ? -7.467 0.618 -5.271 1.00 73.62 95 GLN A O 1
ATOM 726 N N . THR A 1 96 ? -5.668 0.361 -6.591 1.00 69.62 96 THR A N 1
ATOM 727 C CA . THR A 1 96 ? -6.330 -0.328 -7.708 1.00 69.62 96 THR A CA 1
ATOM 728 C C . THR A 1 96 ? -6.446 -1.839 -7.498 1.00 69.62 96 THR A C 1
ATOM 730 O O . THR A 1 96 ? -7.072 -2.523 -8.305 1.00 69.62 96 THR A O 1
ATOM 733 N N . VAL A 1 97 ? -5.869 -2.370 -6.415 1.00 75.69 97 VAL A N 1
ATOM 734 C CA . VAL A 1 97 ? -5.813 -3.805 -6.110 1.00 75.69 97 VAL A CA 1
ATOM 735 C C . VAL A 1 97 ? -6.587 -4.106 -4.830 1.00 75.69 97 VAL A C 1
ATOM 737 O O . VAL A 1 97 ? -6.628 -3.303 -3.901 1.00 75.69 97 VAL A O 1
ATOM 740 N N . GLN A 1 98 ? -7.226 -5.272 -4.797 1.00 81.00 98 GLN A N 1
ATOM 741 C CA . GLN A 1 98 ? -7.933 -5.786 -3.629 1.00 81.00 98 GLN A CA 1
ATOM 742 C C . GLN A 1 98 ? -6.958 -6.109 -2.486 1.00 81.00 98 GLN A C 1
ATOM 744 O O . GLN A 1 98 ? -5.908 -6.708 -2.708 1.00 81.00 98 GLN A O 1
ATOM 749 N N . LEU A 1 99 ? -7.338 -5.757 -1.258 1.00 82.62 99 LEU A N 1
ATOM 750 C CA . LEU A 1 99 ? -6.624 -6.123 -0.037 1.00 82.62 99 LEU A CA 1
ATOM 751 C C . LEU A 1 99 ? -7.367 -7.267 0.653 1.00 82.62 99 LEU A C 1
ATOM 753 O O . LEU A 1 99 ? -8.577 -7.166 0.847 1.00 82.62 99 LEU A O 1
ATOM 757 N N . THR A 1 100 ? -6.667 -8.340 1.016 1.00 85.44 100 THR A N 1
ATOM 758 C CA . THR A 1 100 ? -7.230 -9.514 1.705 1.00 85.44 100 THR A CA 1
ATOM 759 C C . THR A 1 100 ? -6.597 -9.700 3.080 1.00 85.44 100 THR A C 1
ATOM 761 O O . THR A 1 100 ? -5.570 -9.095 3.382 1.00 85.44 100 THR A O 1
ATOM 764 N N . ASP A 1 101 ? -7.227 -10.534 3.912 1.00 85.88 101 ASP A N 1
ATOM 765 C CA . ASP A 1 101 ? -6.712 -10.966 5.219 1.00 85.88 101 ASP A CA 1
ATOM 766 C C . ASP A 1 101 ? -6.383 -9.808 6.173 1.00 85.88 101 ASP A C 1
ATOM 768 O O . ASP A 1 101 ? -5.445 -9.861 6.969 1.00 85.88 101 ASP A O 1
ATOM 772 N N . ILE A 1 102 ? -7.174 -8.737 6.098 1.00 88.06 102 ILE A N 1
ATOM 773 C CA . ILE A 1 102 ? -6.979 -7.553 6.932 1.00 88.06 102 ILE A CA 1
ATOM 774 C C . ILE A 1 102 ? -7.400 -7.880 8.364 1.00 88.06 102 ILE A C 1
ATOM 776 O O . ILE A 1 102 ? -8.525 -8.324 8.602 1.00 88.06 102 ILE A O 1
ATOM 780 N N . VAL A 1 103 ? -6.518 -7.595 9.321 1.00 91.69 103 VAL A N 1
ATOM 781 C CA . VAL A 1 103 ? -6.792 -7.709 10.756 1.00 91.69 103 VAL A CA 1
ATOM 782 C C . VAL A 1 103 ? -6.577 -6.354 11.415 1.00 91.69 103 VAL A C 1
ATOM 784 O O . VAL A 1 103 ? -5.511 -5.753 11.289 1.00 91.69 103 VAL A O 1
ATOM 787 N N . PHE A 1 104 ? -7.592 -5.873 12.127 1.00 93.88 104 PHE A N 1
ATOM 788 C CA . PHE A 1 104 ? -7.510 -4.673 12.949 1.00 93.88 104 PHE A CA 1
ATOM 789 C C . PHE A 1 104 ? -7.262 -5.046 14.409 1.00 93.88 104 PHE A C 1
ATOM 791 O O . PHE A 1 104 ? -8.052 -5.781 14.994 1.00 93.88 104 PHE A O 1
ATOM 798 N N . THR A 1 105 ? -6.197 -4.513 15.004 1.00 95.44 105 THR A N 1
ATOM 799 C CA . THR A 1 105 ? -5.891 -4.695 16.427 1.00 95.44 105 THR A CA 1
ATOM 800 C C . THR A 1 105 ? -5.831 -3.348 17.127 1.00 95.44 105 THR A C 1
ATOM 802 O O . THR A 1 105 ? -5.190 -2.415 16.640 1.00 95.44 105 THR A O 1
ATOM 805 N N . ASP A 1 106 ? -6.469 -3.269 18.289 1.00 96.19 106 ASP A N 1
ATOM 806 C CA . ASP A 1 106 ? -6.557 -2.059 19.094 1.00 96.19 106 ASP A CA 1
ATOM 807 C C . ASP A 1 106 ? -6.504 -2.396 20.587 1.00 96.19 106 ASP A C 1
ATOM 809 O O . ASP A 1 106 ? 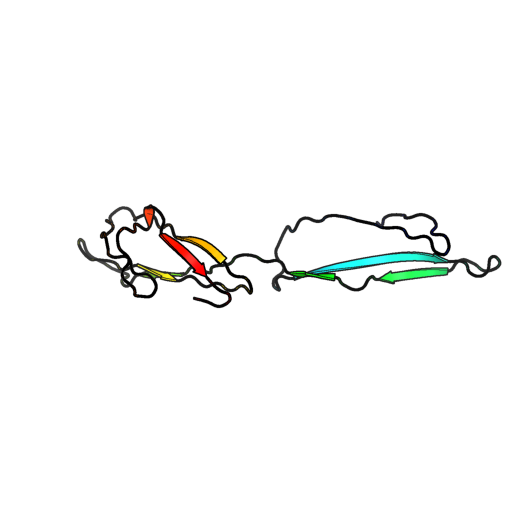-7.485 -2.896 21.143 1.00 96.19 106 ASP A O 1
ATOM 813 N N . PRO A 1 107 ? -5.355 -2.184 21.248 1.00 96.81 107 PRO A N 1
ATOM 814 C CA . PRO A 1 107 ? -5.221 -2.445 22.674 1.00 96.81 107 PRO A CA 1
ATOM 815 C C . PRO A 1 107 ? -6.172 -1.581 23.505 1.00 96.81 107 PRO A C 1
ATOM 817 O O . PRO A 1 107 ? -6.257 -0.370 23.304 1.00 96.81 107 PRO A O 1
ATOM 820 N N . ILE A 1 108 ? -6.830 -2.189 24.495 1.00 96.25 108 ILE A N 1
ATOM 821 C CA . ILE A 1 108 ? -7.720 -1.467 25.411 1.00 96.25 108 ILE A CA 1
ATOM 822 C C . ILE A 1 108 ? -6.889 -0.527 26.301 1.00 96.25 108 ILE A C 1
ATOM 824 O O . ILE A 1 108 ? -6.010 -1.005 27.026 1.00 96.25 108 ILE A O 1
ATOM 828 N N . PRO A 1 109 ? -7.129 0.800 26.265 1.00 95.12 109 PRO A N 1
ATOM 829 C CA . PRO A 1 109 ? -6.358 1.753 27.052 1.00 95.12 109 PRO A CA 1
ATOM 830 C C . PRO A 1 109 ? -6.478 1.510 28.559 1.00 95.12 109 PRO A C 1
ATOM 832 O O . PRO A 1 109 ? -7.547 1.174 29.076 1.00 95.12 109 PRO A O 1
ATOM 835 N N . THR A 1 110 ? -5.393 1.761 29.292 1.00 95.94 110 THR A N 1
ATOM 836 C CA . THR A 1 110 ? -5.399 1.725 30.760 1.00 95.94 110 THR A CA 1
ATOM 837 C C . THR A 1 110 ? -6.465 2.662 31.325 1.00 95.94 110 THR A C 1
ATOM 839 O O . THR A 1 110 ? -6.544 3.816 30.908 1.00 95.94 110 THR A O 1
ATOM 842 N N . GLY A 1 111 ? -7.246 2.188 32.297 1.00 93.94 111 GLY A N 1
ATOM 843 C CA . GLY A 1 111 ? -8.358 2.951 32.879 1.00 93.94 111 GLY A CA 1
ATOM 844 C C . GLY A 1 111 ? -9.694 2.769 32.153 1.00 93.94 111 GLY A C 1
ATOM 845 O O . GLY A 1 111 ? -10.691 3.323 32.597 1.00 93.94 111 GLY A O 1
ATOM 846 N N . THR A 1 112 ? -9.734 1.966 31.086 1.00 96.19 112 THR A N 1
ATOM 847 C CA . THR A 1 112 ? -10.972 1.566 30.403 1.00 96.19 112 THR A CA 1
ATOM 848 C C . THR A 1 112 ? -11.151 0.049 30.460 1.00 96.19 112 THR A C 1
ATOM 850 O O . THR A 1 112 ? -10.206 -0.693 30.726 1.00 96.19 112 THR A O 1
ATOM 853 N N . THR A 1 113 ? -12.376 -0.428 30.246 1.00 96.62 113 THR A N 1
ATOM 854 C CA . THR A 1 113 ? -12.682 -1.857 30.092 1.00 96.62 113 THR A CA 1
ATOM 855 C C . THR A 1 113 ? -13.513 -2.034 28.832 1.00 96.62 113 THR A C 1
ATOM 857 O O . THR A 1 113 ? -14.467 -1.290 28.612 1.00 96.62 113 THR A O 1
ATOM 860 N N . PHE A 1 114 ? -13.148 -3.004 27.994 1.00 97.38 114 PHE A N 1
ATOM 861 C CA . PHE A 1 114 ? -13.920 -3.317 26.797 1.00 97.38 114 PHE A CA 1
ATOM 862 C C . PHE A 1 114 ? -15.302 -3.858 27.169 1.00 97.38 114 PHE A C 1
ATOM 864 O O . PHE A 1 114 ? -15.430 -4.683 28.072 1.00 97.38 114 PHE A O 1
ATOM 871 N N . ILE A 1 115 ? -16.331 -3.413 26.447 1.00 97.19 115 ILE A N 1
ATOM 872 C CA . ILE A 1 115 ? -17.701 -3.904 26.598 1.00 97.19 115 ILE A CA 1
ATOM 873 C C . ILE A 1 115 ? -17.911 -5.037 25.582 1.00 97.19 115 ILE A C 1
ATOM 875 O O . ILE A 1 115 ? -17.957 -4.761 24.379 1.00 97.19 115 ILE A O 1
ATOM 879 N N . PRO A 1 116 ? -18.064 -6.305 26.013 1.00 96.06 116 PRO A N 1
ATOM 880 C CA . PRO A 1 116 ? -18.276 -7.419 25.094 1.00 96.06 116 PRO A CA 1
ATOM 881 C C . PRO A 1 116 ? -19.528 -7.229 24.234 1.00 96.06 116 PRO A C 1
ATOM 883 O O . PRO A 1 116 ? -20.537 -6.703 24.698 1.00 96.06 116 PRO A O 1
ATOM 886 N N . ASN A 1 117 ? -19.480 -7.714 22.990 1.00 95.69 117 ASN A N 1
ATOM 887 C CA . ASN A 1 117 ? -20.576 -7.616 22.013 1.00 95.69 117 ASN A CA 1
ATOM 888 C C . ASN A 1 117 ? -20.979 -6.180 21.621 1.00 95.69 117 ASN A C 1
ATOM 890 O O . ASN A 1 117 ? -22.074 -5.978 21.100 1.00 95.69 117 ASN A O 1
ATOM 894 N N . SER A 1 118 ? -20.102 -5.193 21.836 1.00 96.69 118 SER A N 1
ATOM 895 C CA . SER A 1 118 ? -20.306 -3.805 21.389 1.00 96.69 118 SER A CA 1
ATOM 896 C C . SER A 1 118 ? -19.803 -3.525 19.965 1.00 96.69 118 SER A C 1
ATOM 898 O O . SER A 1 118 ? -20.128 -2.488 19.391 1.00 96.69 118 SER A O 1
ATOM 900 N N . VAL A 1 119 ? -19.020 -4.437 19.376 1.00 96.81 119 VAL A N 1
ATOM 901 C CA . VAL A 1 119 ? -18.431 -4.253 18.042 1.00 96.81 119 VAL A CA 1
ATOM 902 C C . VAL A 1 119 ? -19.514 -4.285 16.966 1.00 96.81 119 VAL A C 1
ATOM 904 O O . VAL A 1 119 ? -20.335 -5.202 16.896 1.00 96.81 119 VAL A O 1
ATOM 907 N N . THR A 1 120 ? -19.466 -3.298 16.073 1.00 95.38 120 THR A N 1
ATOM 908 C CA . THR A 1 120 ? -20.222 -3.291 14.819 1.00 95.38 120 THR A CA 1
ATOM 909 C C . THR A 1 120 ? -19.255 -3.108 13.654 1.00 95.38 120 THR A C 1
ATOM 911 O O . THR A 1 120 ? -18.276 -2.373 13.765 1.00 95.38 120 THR A O 1
ATOM 914 N N . ILE A 1 121 ? -19.517 -3.782 12.535 1.00 93.00 121 ILE A N 1
ATOM 915 C CA . ILE A 1 121 ? -18.762 -3.630 11.287 1.00 93.00 121 ILE A CA 1
ATOM 916 C C . ILE A 1 121 ? -19.747 -3.112 10.246 1.00 93.00 121 ILE A C 1
ATOM 918 O O . ILE A 1 121 ? -20.761 -3.756 9.983 1.00 93.00 121 ILE A O 1
ATOM 922 N N . ASN A 1 122 ? -19.494 -1.925 9.692 1.00 89.94 122 ASN A N 1
ATOM 923 C CA . ASN A 1 122 ? -20.413 -1.247 8.766 1.00 89.94 122 ASN A CA 1
ATOM 924 C C . ASN A 1 122 ? -21.847 -1.126 9.320 1.00 89.94 122 ASN A C 1
ATOM 926 O O . ASN A 1 122 ? -22.829 -1.320 8.607 1.00 89.94 122 ASN A O 1
ATOM 930 N N . GLY A 1 123 ? -21.965 -0.856 10.625 1.00 91.00 123 GLY A N 1
ATOM 931 C CA . GLY A 1 123 ? -23.244 -0.765 11.336 1.00 91.00 123 GLY A CA 1
ATOM 932 C C . GLY A 1 123 ? -23.905 -2.111 11.659 1.00 91.00 123 GLY A C 1
ATOM 933 O O . GLY A 1 123 ? -24.946 -2.124 12.312 1.00 91.00 123 GLY A O 1
ATOM 934 N N . VAL A 1 124 ? -23.315 -3.242 11.255 1.00 94.31 124 VAL A N 1
ATOM 935 C CA . VAL A 1 124 ? -23.819 -4.586 11.565 1.00 94.31 124 VAL A CA 1
ATOM 936 C C . VAL A 1 124 ? -23.201 -5.081 12.878 1.00 94.31 124 VAL A C 1
ATOM 938 O O . VAL A 1 124 ? -21.977 -5.229 12.950 1.00 94.31 124 VAL A O 1
ATOM 941 N N . PRO A 1 125 ? -24.002 -5.363 13.923 1.00 94.69 125 PRO A N 1
ATOM 942 C CA . PRO A 1 125 ? -23.499 -5.942 15.166 1.00 94.69 125 PRO A CA 1
ATOM 943 C C . PRO A 1 125 ? -22.779 -7.264 14.916 1.00 94.69 125 PRO A C 1
ATOM 945 O O . PRO A 1 125 ? -23.305 -8.145 14.237 1.00 94.69 125 PRO A O 1
ATOM 948 N N . THR A 1 126 ? -21.579 -7.402 15.475 1.00 93.62 126 THR A N 1
ATOM 949 C CA . THR A 1 126 ? -20.753 -8.601 15.317 1.00 93.62 126 THR A CA 1
ATOM 950 C C . THR A 1 126 ? -20.297 -9.086 16.690 1.00 93.62 126 THR A C 1
ATOM 952 O O . THR A 1 126 ? -19.562 -8.405 17.402 1.00 93.62 126 THR A O 1
ATOM 955 N N . SER A 1 127 ? -20.782 -10.260 17.094 1.00 91.44 127 SER A N 1
ATOM 956 C CA . SER A 1 127 ? -20.533 -10.827 18.424 1.00 91.44 127 SER A CA 1
ATOM 957 C C . SER A 1 127 ? -19.185 -11.542 18.522 1.00 91.44 127 SER A C 1
ATOM 959 O O . SER A 1 127 ? -18.620 -11.961 17.515 1.00 91.44 127 SER A O 1
ATOM 961 N N . ASN A 1 128 ? -18.716 -11.749 19.758 1.00 92.19 128 ASN A N 1
ATOM 962 C CA . ASN A 1 128 ? -17.488 -12.496 20.079 1.00 92.19 128 ASN A CA 1
ATOM 963 C C . ASN A 1 128 ? -16.199 -11.926 19.461 1.00 92.19 128 ASN A C 1
ATOM 965 O O . ASN A 1 128 ? -15.246 -12.665 19.224 1.00 92.19 128 ASN A O 1
ATOM 969 N N . LEU A 1 129 ? -16.167 -10.617 19.214 1.00 94.56 129 LEU A N 1
ATOM 970 C CA . LEU A 1 129 ? -14.970 -9.903 18.792 1.00 94.56 129 LEU A CA 1
ATOM 971 C C . LEU A 1 129 ? -14.418 -9.057 19.936 1.00 94.56 129 LEU A C 1
ATOM 973 O O . LEU A 1 129 ? -15.178 -8.413 20.661 1.00 94.56 129 LEU A O 1
ATOM 977 N N . ASP A 1 130 ? -13.094 -9.044 20.043 1.00 95.50 130 ASP A N 1
ATOM 978 C CA . ASP A 1 130 ? -12.330 -8.177 20.932 1.00 95.50 130 ASP A CA 1
ATOM 979 C C . ASP A 1 130 ? -11.254 -7.468 20.090 1.00 95.50 130 ASP A C 1
ATOM 981 O O . ASP A 1 130 ? -10.389 -8.147 19.521 1.00 95.50 130 ASP A O 1
ATOM 985 N N . PRO A 1 131 ? -11.282 -6.126 19.982 1.00 95.38 131 PRO A N 1
ATOM 986 C CA . PRO A 1 131 ? -10.268 -5.371 19.252 1.00 95.38 131 PRO A CA 1
ATOM 987 C C . PRO A 1 131 ? -8.833 -5.666 19.710 1.00 95.38 131 PRO A C 1
ATOM 989 O O . PRO A 1 131 ? -7.922 -5.661 18.881 1.00 95.38 131 PRO A O 1
ATOM 992 N N . ALA A 1 132 ? -8.608 -5.987 20.987 1.00 96.12 132 ALA A N 1
ATOM 993 C CA . ALA A 1 132 ? -7.273 -6.283 21.502 1.00 96.12 132 ALA A CA 1
ATOM 994 C C . ALA A 1 132 ? -6.744 -7.653 21.052 1.00 96.12 132 ALA A C 1
ATOM 996 O O . ALA A 1 13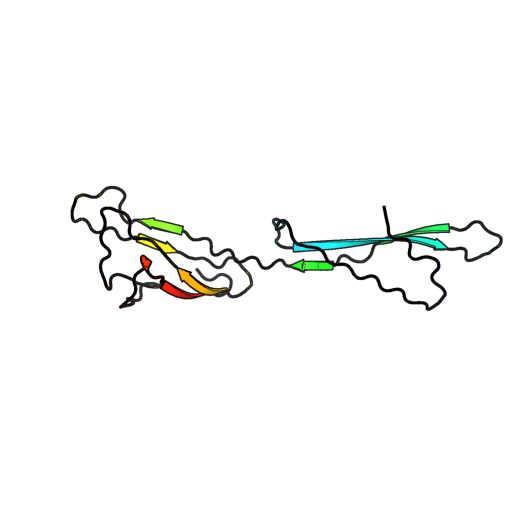2 ? -5.529 -7.856 21.016 1.00 96.12 132 ALA A O 1
ATOM 997 N N . LEU A 1 133 ? -7.632 -8.582 20.682 1.00 95.50 133 LEU A N 1
ATOM 998 C CA . LEU A 1 133 ? -7.272 -9.903 20.152 1.00 95.50 133 LEU A CA 1
ATOM 999 C C . LEU A 1 133 ? -7.187 -9.930 18.619 1.00 95.50 133 LEU A C 1
ATOM 1001 O O . LEU A 1 133 ? -6.693 -10.902 18.050 1.00 95.50 133 LEU A O 1
ATOM 1005 N N . GLY A 1 134 ? -7.625 -8.856 17.962 1.00 93.81 134 GLY A N 1
ATOM 1006 C CA . GLY A 1 134 ? -7.669 -8.735 16.512 1.00 93.81 134 GLY A CA 1
ATOM 1007 C C . GLY A 1 134 ? -9.058 -9.017 15.939 1.00 93.81 134 GLY A C 1
ATOM 1008 O O . GLY A 1 134 ? -9.711 -10.008 16.262 1.00 93.81 134 GLY A O 1
ATOM 1009 N N . ILE A 1 135 ? -9.494 -8.138 15.039 1.00 93.88 135 ILE A N 1
ATOM 1010 C CA . ILE A 1 135 ? -10.753 -8.226 14.304 1.00 93.88 135 ILE A CA 1
ATOM 1011 C C . ILE A 1 135 ? -10.438 -8.487 12.828 1.00 93.88 135 ILE A C 1
ATOM 1013 O O . ILE A 1 135 ? -9.854 -7.615 12.180 1.00 93.88 135 ILE A O 1
ATOM 1017 N N . PRO A 1 136 ? -10.823 -9.646 12.266 1.00 91.50 136 PRO A N 1
ATOM 1018 C CA . PRO A 1 136 ? -10.693 -9.886 10.837 1.00 91.50 136 PRO A CA 1
ATOM 1019 C C . PRO A 1 136 ? -11.725 -9.044 10.076 1.00 91.50 136 PRO A C 1
ATOM 1021 O O . PRO A 1 136 ? -12.931 -9.208 10.252 1.00 91.50 136 PRO A O 1
ATOM 1024 N N . LEU A 1 137 ? -11.248 -8.152 9.211 1.00 86.88 137 LEU A N 1
ATOM 1025 C CA . LEU A 1 137 ? -12.075 -7.322 8.326 1.00 86.88 137 LEU A CA 1
ATOM 1026 C C . LEU A 1 137 ? -12.284 -7.970 6.948 1.00 86.88 137 LEU A C 1
ATOM 1028 O O . LEU A 1 137 ? -13.081 -7.490 6.145 1.00 86.88 137 LEU A O 1
ATOM 1032 N N . GLY A 1 138 ? -11.586 -9.075 6.674 1.00 85.25 138 GLY A N 1
ATOM 1033 C CA . GLY A 1 138 ? -11.692 -9.809 5.421 1.00 85.25 138 GLY A CA 1
ATOM 1034 C C . GLY A 1 138 ? -11.044 -9.044 4.273 1.00 85.25 138 GLY A C 1
ATOM 1035 O O . GLY A 1 138 ? -9.820 -8.920 4.221 1.00 85.25 138 GLY A O 1
ATOM 1036 N N . THR A 1 139 ? -11.869 -8.561 3.346 1.00 84.19 139 THR A N 1
ATOM 1037 C CA . THR A 1 139 ? -11.424 -8.028 2.059 1.00 84.19 139 THR A CA 1
ATOM 1038 C C . THR A 1 139 ? -11.909 -6.598 1.842 1.00 84.19 139 THR A C 1
ATOM 1040 O O . THR A 1 139 ? -13.102 -6.327 1.965 1.00 84.19 139 THR A O 1
ATOM 1043 N N . LEU A 1 140 ? -11.005 -5.705 1.432 1.00 80.69 140 LEU A N 1
ATOM 1044 C CA . LEU A 1 140 ? -11.338 -4.361 0.953 1.00 80.69 140 LEU A CA 1
ATOM 1045 C C . LEU A 1 140 ? -11.035 -4.256 -0.543 1.00 80.69 140 LEU A C 1
ATOM 1047 O O . LEU A 1 140 ? -9.882 -4.353 -0.971 1.00 80.69 140 LEU A O 1
ATOM 1051 N N . ASN A 1 141 ? -12.070 -4.047 -1.353 1.00 80.31 141 ASN A N 1
ATOM 1052 C CA . ASN A 1 141 ? -11.921 -3.865 -2.797 1.00 80.31 141 ASN A CA 1
ATOM 1053 C C . ASN A 1 141 ? -11.327 -2.488 -3.141 1.00 80.31 141 ASN A C 1
ATOM 1055 O O . ASN A 1 141 ? -11.366 -1.586 -2.303 1.00 80.31 141 ASN A O 1
ATOM 1059 N N . PRO A 1 142 ? -10.804 -2.303 -4.368 1.00 73.62 142 PRO A N 1
ATOM 1060 C CA . PRO A 1 142 ? -10.337 -1.000 -4.832 1.00 73.62 142 PRO A CA 1
ATOM 1061 C C . PRO A 1 142 ? -11.381 0.101 -4.610 1.00 73.62 142 PRO A C 1
ATOM 1063 O O . PRO A 1 142 ? -12.549 -0.079 -4.958 1.00 73.62 142 PRO A O 1
ATOM 1066 N N . SER A 1 143 ? -10.960 1.247 -4.067 1.00 67.19 143 SER A N 1
ATOM 1067 C CA . SER A 1 143 ? -11.818 2.415 -3.779 1.00 67.19 143 SER A CA 1
ATOM 1068 C C . SER A 1 143 ? -12.951 2.188 -2.764 1.00 67.19 143 SER A C 1
ATOM 1070 O O . SER A 1 143 ? -13.832 3.040 -2.640 1.00 67.19 143 SER A O 1
ATOM 1072 N N . GLN A 1 144 ? -12.947 1.067 -2.038 1.00 69.50 144 GLN A N 1
ATOM 1073 C CA . GLN A 1 144 ? -13.890 0.810 -0.951 1.00 69.50 144 GLN A CA 1
ATOM 1074 C C . GLN A 1 144 ? -13.395 1.451 0.359 1.00 69.50 144 GLN A C 1
ATOM 1076 O O . GLN A 1 144 ? -12.195 1.414 0.655 1.00 69.50 144 GLN A O 1
ATOM 1081 N N . SER A 1 145 ? -14.335 2.009 1.127 1.00 64.94 145 SER A N 1
ATOM 1082 C CA . SER A 1 145 ? -14.144 2.567 2.475 1.00 64.94 145 SER A CA 1
ATOM 1083 C C . SER A 1 145 ? -15.023 1.865 3.506 1.00 64.94 145 SER A C 1
ATOM 1085 O O . SER A 1 145 ? -15.977 1.174 3.075 1.00 64.94 145 SER A O 1
#